Protein AF-A0A950T7S6-F1 (afdb_monomer_lite)

Radius of gyration: 39.94 Å; chains: 1; bounding box: 75×55×118 Å

Structure (mmCIF, N/CA/C/O backbone):
data_AF-A0A950T7S6-F1
#
_entry.id   AF-A0A950T7S6-F1
#
loop_
_atom_site.group_PDB
_atom_site.id
_atom_site.type_symbol
_atom_site.label_atom_id
_atom_site.label_alt_id
_atom_site.label_comp_id
_atom_site.label_asym_id
_atom_site.label_entity_id
_atom_site.label_seq_id
_atom_site.pdbx_PDB_ins_code
_atom_site.Cartn_x
_atom_site.Cartn_y
_atom_site.Cartn_z
_atom_site.occupancy
_atom_site.B_iso_or_equiv
_atom_site.auth_seq_id
_atom_site.auth_comp_id
_atom_site.auth_asym_id
_atom_site.auth_atom_id
_atom_site.pdbx_PDB_model_num
ATOM 1 N N . MET A 1 1 ? -50.157 -32.136 92.315 1.00 40.22 1 MET A N 1
ATOM 2 C CA . MET A 1 1 ? -50.634 -31.537 91.045 1.00 40.22 1 MET A CA 1
ATOM 3 C C . MET A 1 1 ? -49.449 -30.887 90.344 1.00 40.22 1 MET A C 1
ATOM 5 O O . MET A 1 1 ? -48.554 -30.402 91.020 1.00 40.22 1 MET A O 1
ATOM 9 N N . ILE A 1 2 ? -49.368 -31.040 89.024 1.00 41.19 2 ILE A N 1
ATOM 10 C CA . ILE A 1 2 ? -48.114 -31.087 88.258 1.00 41.19 2 ILE A CA 1
ATOM 11 C C . ILE A 1 2 ? -47.531 -29.689 88.011 1.00 41.19 2 ILE A C 1
ATOM 13 O O . ILE A 1 2 ? -48.227 -28.763 87.612 1.00 41.19 2 ILE A O 1
ATOM 17 N N . ASN A 1 3 ? -46.226 -29.597 88.262 1.00 43.28 3 ASN A N 1
ATOM 18 C CA . ASN A 1 3 ? -45.365 -28.423 88.216 1.00 43.28 3 ASN A CA 1
ATOM 19 C C . ASN A 1 3 ? -45.221 -27.889 86.776 1.00 43.28 3 ASN A C 1
ATOM 21 O O . ASN A 1 3 ? -44.835 -28.627 85.864 1.00 43.28 3 ASN A O 1
ATOM 25 N N . SER A 1 4 ? -45.520 -26.607 86.570 1.00 55.72 4 SER A N 1
ATOM 26 C CA . SER A 1 4 ? -45.432 -25.926 85.277 1.00 55.72 4 SER A CA 1
ATOM 27 C C . SER A 1 4 ? -43.985 -25.887 84.782 1.00 55.72 4 SER A C 1
ATOM 29 O O . SER A 1 4 ? -43.155 -25.123 85.275 1.00 55.72 4 SER A O 1
ATOM 31 N N . ARG A 1 5 ? -43.683 -26.726 83.785 1.00 52.03 5 ARG A N 1
ATOM 32 C CA . ARG A 1 5 ? -42.417 -26.757 83.041 1.00 52.03 5 ARG A CA 1
ATOM 33 C C . ARG A 1 5 ? -42.014 -25.344 82.599 1.00 52.03 5 ARG A C 1
ATOM 35 O O . ARG A 1 5 ? -42.589 -24.789 81.665 1.00 52.03 5 ARG A O 1
ATOM 42 N N . ARG A 1 6 ? -40.981 -24.788 83.242 1.00 55.25 6 ARG A N 1
ATOM 43 C CA . ARG A 1 6 ? -40.238 -23.609 82.775 1.00 55.25 6 ARG A CA 1
ATOM 44 C C . ARG A 1 6 ? -39.729 -23.884 81.355 1.00 55.25 6 ARG A C 1
ATOM 46 O O . ARG A 1 6 ? -38.790 -24.653 81.169 1.00 55.25 6 ARG A O 1
ATOM 53 N N . ARG A 1 7 ? -40.338 -23.250 80.349 1.00 57.38 7 ARG A N 1
ATOM 54 C CA . ARG A 1 7 ? -39.758 -23.106 79.005 1.00 57.38 7 ARG A CA 1
ATOM 55 C C . ARG A 1 7 ? -38.577 -22.142 79.112 1.00 57.38 7 ARG A C 1
ATOM 57 O O . ARG A 1 7 ? -38.747 -20.930 79.070 1.00 57.38 7 ARG A O 1
ATOM 64 N N . ILE A 1 8 ? -37.384 -22.696 79.314 1.00 60.12 8 ILE A N 1
ATOM 65 C CA . ILE A 1 8 ? -36.119 -21.943 79.394 1.00 60.12 8 ILE A CA 1
ATOM 66 C C . ILE A 1 8 ? -35.694 -21.439 78.000 1.00 60.12 8 ILE A C 1
ATOM 68 O O . ILE A 1 8 ? -34.942 -20.478 77.878 1.00 60.12 8 ILE A O 1
ATOM 72 N N . PHE A 1 9 ? -36.259 -22.008 76.933 1.00 58.31 9 PHE A N 1
ATOM 73 C CA . PHE A 1 9 ? -36.081 -21.522 75.570 1.00 58.31 9 PHE A CA 1
ATOM 74 C C . PHE A 1 9 ? -37.146 -20.478 75.230 1.00 58.31 9 PHE A C 1
ATOM 76 O O . PHE A 1 9 ? -38.249 -20.788 74.780 1.00 58.31 9 PHE A O 1
ATOM 83 N N . ARG A 1 10 ? -36.796 -19.216 75.495 1.00 63.41 10 ARG A N 1
ATOM 84 C CA . ARG A 1 10 ? -37.530 -18.026 75.054 1.00 63.41 10 ARG A CA 1
ATOM 85 C C . ARG A 1 10 ? -37.591 -17.999 73.525 1.00 63.41 10 ARG A C 1
ATOM 87 O O . ARG A 1 10 ? -36.568 -17.812 72.871 1.00 63.41 10 ARG A O 1
ATOM 94 N N . GLU A 1 11 ? -38.799 -18.055 72.973 1.00 61.53 11 GLU A N 1
ATOM 95 C CA . GLU A 1 11 ? -39.106 -17.809 71.550 1.00 61.53 11 GLU A CA 1
ATOM 96 C C . GLU A 1 11 ? -38.484 -16.500 71.022 1.00 61.53 11 GLU A C 1
ATOM 98 O O . GLU A 1 11 ? -38.152 -16.387 69.844 1.00 61.53 11 GLU A O 1
ATOM 103 N N . ASN A 1 12 ? -38.235 -15.532 71.907 1.00 58.94 12 ASN A N 1
ATOM 104 C CA . ASN A 1 12 ? -37.582 -14.269 71.567 1.00 58.94 12 ASN A CA 1
ATOM 105 C C . ASN A 1 12 ? -36.109 -14.433 71.151 1.00 58.94 12 ASN A C 1
ATOM 107 O O . ASN A 1 12 ? -35.658 -13.702 70.277 1.00 58.94 12 ASN A O 1
ATOM 111 N N . ALA A 1 13 ? -35.368 -15.402 71.702 1.00 63.19 13 ALA A N 1
ATOM 112 C CA . ALA A 1 13 ? -33.979 -15.647 71.295 1.00 63.19 13 ALA A CA 1
ATOM 113 C C . ALA A 1 13 ? -33.902 -16.283 69.896 1.00 63.19 13 ALA A C 1
ATOM 115 O O . ALA A 1 13 ? -33.031 -15.939 69.100 1.00 63.19 13 ALA A O 1
ATOM 116 N N . MET A 1 14 ? -34.874 -17.141 69.564 1.00 64.12 14 MET A N 1
ATOM 117 C CA . MET A 1 14 ? -34.981 -17.764 68.242 1.00 64.12 14 MET A CA 1
ATOM 118 C C . MET A 1 14 ? -35.262 -16.722 67.150 1.00 64.12 14 MET A C 1
ATOM 120 O O . MET A 1 14 ? -34.654 -16.761 66.084 1.00 64.12 14 MET A O 1
ATOM 124 N N . LYS A 1 15 ? -36.138 -15.746 67.431 1.00 62.78 15 LYS A N 1
ATOM 125 C CA . LYS A 1 15 ? -36.468 -14.662 66.488 1.00 62.78 15 LYS A CA 1
ATOM 126 C C . LYS A 1 15 ? -35.264 -13.777 66.158 1.00 62.78 15 LYS A C 1
ATOM 128 O O . LYS A 1 15 ? -35.113 -13.374 65.008 1.00 62.78 15 LYS A O 1
ATOM 133 N N . HIS A 1 16 ? -34.398 -13.506 67.134 1.00 62.06 16 HIS A N 1
ATOM 134 C CA . HIS A 1 16 ? -33.167 -12.751 66.886 1.00 62.06 16 HIS A CA 1
ATOM 135 C C . HIS A 1 16 ? -32.166 -13.542 66.037 1.00 62.06 16 HIS A C 1
ATOM 137 O O . HIS A 1 16 ? -31.578 -12.978 65.119 1.00 62.06 16 HIS A O 1
ATOM 143 N N . TYR A 1 17 ? -32.044 -14.851 66.273 1.00 65.25 17 TYR A N 1
ATOM 144 C CA . TYR A 1 17 ? -31.146 -15.71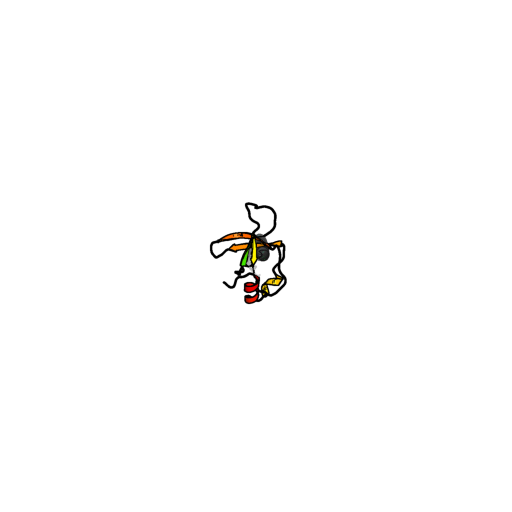4 65.502 1.00 65.25 17 TYR A CA 1
ATOM 145 C C . TYR A 1 17 ? -31.604 -15.904 64.043 1.00 65.25 17 TYR A C 1
ATOM 147 O O . TYR A 1 17 ? -30.782 -15.935 63.132 1.00 65.25 17 TYR A O 1
ATOM 155 N N . LEU A 1 18 ? -32.919 -15.969 63.803 1.00 65.19 18 LEU A N 1
ATOM 156 C CA . LEU A 1 18 ? -33.500 -16.037 62.454 1.00 65.19 18 LEU A CA 1
ATOM 157 C C . LEU A 1 18 ? -33.314 -14.729 61.671 1.00 65.19 18 LEU A C 1
ATOM 159 O O . LEU A 1 18 ? -32.879 -14.765 60.524 1.00 65.19 18 LEU A O 1
ATOM 163 N N . ARG A 1 19 ? -33.549 -13.572 62.305 1.00 60.59 19 ARG A N 1
ATOM 164 C CA . ARG A 1 19 ? -33.407 -12.256 61.656 1.00 60.59 19 ARG A CA 1
ATOM 165 C C . ARG A 1 19 ? -31.961 -11.935 61.257 1.00 60.59 19 ARG A C 1
ATOM 167 O O . ARG A 1 19 ? -31.745 -11.235 60.275 1.00 60.59 19 ARG A O 1
ATOM 174 N N . GLN A 1 20 ? -30.980 -12.447 61.998 1.00 59.38 20 GLN A N 1
ATOM 175 C CA . GLN A 1 20 ? -29.562 -12.236 61.699 1.00 59.38 20 GLN A CA 1
ATOM 176 C C . GLN A 1 20 ? -29.071 -13.119 60.539 1.00 59.38 20 GLN A C 1
ATOM 178 O O . GLN A 1 20 ? -28.163 -12.727 59.818 1.00 59.38 20 GLN A O 1
ATOM 183 N N . ARG A 1 21 ? -29.717 -14.271 60.302 1.00 59.41 21 ARG A N 1
ATOM 184 C CA . ARG A 1 21 ? -29.368 -15.203 59.218 1.00 59.41 21 ARG A CA 1
ATOM 185 C C . ARG A 1 21 ? -29.976 -14.829 57.861 1.00 59.41 21 ARG A C 1
ATOM 187 O O . ARG A 1 21 ? -29.441 -15.223 56.833 1.00 59.41 21 ARG A O 1
ATOM 194 N N . GLU A 1 22 ? -31.061 -14.055 57.849 1.00 56.66 22 GLU A N 1
ATOM 195 C CA . GLU A 1 22 ? -31.665 -13.516 56.617 1.00 56.66 22 GLU A CA 1
ATOM 196 C C . GLU A 1 22 ? -30.845 -12.374 55.996 1.00 56.66 22 GLU A C 1
ATOM 198 O O . GLU A 1 22 ? -30.962 -12.118 54.802 1.00 56.66 22 GLU A O 1
ATOM 203 N N . GLN A 1 23 ? -29.990 -11.705 56.776 1.00 55.38 23 GLN A N 1
ATOM 204 C CA . GLN A 1 23 ? -29.141 -10.615 56.276 1.00 55.38 23 GLN A CA 1
ATOM 205 C C . GLN A 1 23 ? -27.817 -11.098 55.665 1.00 55.38 23 GLN A C 1
ATOM 207 O O . GLN A 1 23 ? -27.154 -10.323 54.984 1.00 55.38 23 GLN A O 1
ATOM 212 N N . ASP A 1 24 ? -27.455 -12.368 55.866 1.00 53.19 24 ASP A N 1
ATOM 213 C CA . ASP A 1 24 ? -26.130 -12.909 55.521 1.00 53.19 24 ASP A CA 1
ATOM 214 C C . ASP A 1 24 ? -26.077 -13.614 54.153 1.00 53.19 24 ASP A C 1
ATOM 216 O O . ASP A 1 24 ? -25.055 -14.163 53.752 1.00 53.19 24 ASP A O 1
ATOM 220 N N . LEU A 1 25 ? -27.189 -13.607 53.416 1.00 55.22 25 LEU A N 1
ATOM 221 C CA . LEU A 1 25 ? -27.301 -14.193 52.081 1.00 55.22 25 LEU A CA 1
ATOM 222 C C . LEU A 1 25 ? -28.056 -13.244 51.151 1.00 55.22 25 LEU A C 1
ATOM 224 O O . LEU A 1 25 ? -28.981 -13.651 50.453 1.00 55.22 25 LEU A O 1
ATOM 228 N N . LEU A 1 26 ? -27.669 -11.968 51.115 1.00 57.00 26 LEU A N 1
ATOM 229 C CA . LEU A 1 26 ? -27.856 -11.239 49.867 1.00 57.00 26 LEU A CA 1
ATOM 230 C C . LEU A 1 26 ? -26.935 -11.948 48.865 1.00 57.00 26 LEU A C 1
ATOM 232 O O . LEU A 1 26 ? -25.716 -11.874 49.049 1.00 57.00 26 LEU A O 1
ATOM 236 N N . PRO A 1 27 ? -27.458 -12.691 47.860 1.00 58.16 27 PRO A N 1
ATOM 237 C CA . PRO A 1 27 ? -26.608 -13.134 46.766 1.00 58.16 27 PRO A CA 1
ATOM 238 C C . PRO A 1 27 ? -25.923 -11.866 46.294 1.00 58.16 27 PRO A C 1
ATOM 240 O O . PRO A 1 27 ? -26.613 -10.866 46.085 1.00 58.16 27 PRO A O 1
ATOM 243 N N . SER A 1 28 ? -24.591 -11.855 46.260 1.00 60.03 28 SER A N 1
ATOM 244 C CA . SER A 1 28 ? -23.850 -10.698 45.790 1.00 60.03 28 SER A CA 1
ATOM 245 C C . SER A 1 28 ? -24.298 -10.465 44.354 1.00 60.03 28 SER A C 1
ATOM 247 O O . SER A 1 28 ? -23.831 -11.089 43.404 1.00 60.03 28 SER A O 1
ATOM 249 N N . THR A 1 29 ? -25.318 -9.623 44.205 1.00 58.78 29 THR A N 1
ATOM 250 C CA . THR A 1 29 ? -25.799 -9.114 42.941 1.00 58.78 29 THR A CA 1
ATOM 251 C C . THR A 1 29 ? -24.612 -8.349 42.441 1.00 58.78 29 THR A C 1
ATOM 253 O O . THR A 1 29 ? -24.334 -7.261 42.944 1.00 58.78 29 THR A O 1
ATOM 256 N N . VAL A 1 30 ? -23.847 -9.030 41.589 1.00 61.44 30 VAL A N 1
ATOM 257 C CA . VAL A 1 30 ? -22.628 -8.580 40.939 1.00 61.44 30 VAL A CA 1
ATOM 258 C C . VAL A 1 30 ? -22.781 -7.087 40.738 1.00 61.44 30 VAL A C 1
ATOM 260 O O . VAL A 1 30 ? -23.679 -6.666 40.009 1.00 61.44 30 VAL A O 1
ATOM 263 N N . SER A 1 31 ? -22.046 -6.309 41.537 1.00 64.19 31 SER A N 1
ATOM 264 C CA . SER A 1 31 ? -22.334 -4.896 41.752 1.00 64.19 31 SER A CA 1
ATOM 265 C C . SER A 1 31 ? -22.545 -4.244 40.391 1.00 64.19 31 SER A C 1
ATOM 267 O O . SER A 1 31 ? -21.639 -4.299 39.568 1.00 64.19 31 SER A O 1
ATOM 269 N N . VAL A 1 32 ? -23.725 -3.665 40.135 1.00 66.50 32 VAL A N 1
ATOM 270 C CA . VAL A 1 32 ? -24.091 -2.965 38.883 1.00 66.50 32 VAL A CA 1
ATOM 271 C C . VAL A 1 32 ? -22.922 -2.197 38.226 1.00 66.50 32 VAL A C 1
ATOM 273 O O . VAL A 1 32 ? -22.765 -2.317 37.008 1.00 66.50 32 VAL A O 1
ATOM 276 N N . PRO A 1 33 ? -22.041 -1.480 38.964 1.00 73.50 33 PRO A N 1
ATOM 277 C CA . PRO A 1 33 ? -20.855 -0.859 38.365 1.00 73.50 33 PRO A CA 1
ATOM 278 C C . PRO A 1 33 ? -19.883 -1.832 37.680 1.00 73.50 33 PRO A C 1
ATOM 280 O O . PRO A 1 33 ? -19.331 -1.486 36.645 1.00 73.50 33 PRO A O 1
ATOM 283 N N . PHE A 1 34 ? -19.671 -3.042 38.201 1.00 77.31 34 PHE A N 1
ATOM 284 C CA . PHE A 1 34 ? -18.771 -4.036 37.605 1.00 77.31 34 PHE A CA 1
ATOM 285 C C . PHE A 1 34 ? -19.276 -4.504 36.238 1.00 77.31 34 PHE A C 1
ATOM 287 O O . PHE A 1 34 ? -18.498 -4.624 35.294 1.00 77.31 34 PHE A O 1
ATOM 294 N N . PHE A 1 35 ? -20.591 -4.694 36.106 1.00 82.62 35 PHE A N 1
ATOM 295 C CA . PHE A 1 35 ? -21.213 -5.027 34.826 1.00 82.62 35 PHE A CA 1
ATOM 296 C C . PHE A 1 35 ? -21.096 -3.865 33.830 1.00 82.62 35 PHE A C 1
ATOM 298 O O . PHE A 1 35 ? -20.753 -4.082 32.671 1.00 82.62 35 PHE A O 1
ATOM 305 N N . ALA A 1 36 ? -21.295 -2.623 34.288 1.00 85.81 36 ALA A N 1
ATOM 306 C CA . ALA A 1 36 ? -21.106 -1.434 33.456 1.00 85.81 36 ALA A CA 1
ATOM 307 C C . ALA A 1 36 ? -19.648 -1.271 32.988 1.00 85.81 36 ALA A C 1
ATOM 309 O O . ALA A 1 36 ? -19.405 -1.020 31.810 1.00 85.81 36 ALA A O 1
ATOM 310 N N . ILE A 1 37 ? -18.672 -1.473 33.879 1.00 89.44 37 ILE A N 1
ATOM 311 C CA . ILE A 1 37 ? -17.239 -1.416 33.550 1.00 89.44 37 ILE A CA 1
ATOM 312 C C . ILE A 1 37 ? -16.872 -2.506 32.540 1.00 89.44 37 ILE A C 1
ATOM 314 O O . ILE A 1 37 ? -16.161 -2.224 31.577 1.00 89.44 37 ILE A O 1
ATOM 318 N N . ALA A 1 38 ? -17.379 -3.728 32.720 1.00 89.88 38 ALA A N 1
ATOM 319 C CA . ALA A 1 38 ? -17.148 -4.821 31.781 1.00 89.88 38 ALA A CA 1
ATOM 320 C C . ALA A 1 38 ? -17.691 -4.495 30.380 1.00 89.88 38 ALA A C 1
ATOM 322 O O . ALA A 1 38 ? -17.003 -4.731 29.389 1.00 89.88 38 ALA A O 1
ATOM 323 N N . TRP A 1 39 ? -18.878 -3.887 30.289 1.00 94.38 39 TRP A N 1
ATOM 324 C CA . TRP A 1 39 ? -19.436 -3.417 29.017 1.00 94.38 39 TRP A CA 1
ATOM 325 C C . TRP A 1 39 ? -18.609 -2.305 28.376 1.00 94.38 39 TRP A C 1
ATOM 327 O O . TRP A 1 39 ? -18.365 -2.353 27.174 1.00 94.38 39 TRP A O 1
ATOM 337 N N . ILE A 1 40 ? -18.144 -1.330 29.161 1.00 94.62 40 ILE A N 1
ATOM 338 C CA . ILE A 1 40 ? -17.271 -0.259 28.661 1.00 94.62 40 ILE A CA 1
ATOM 339 C C . ILE A 1 40 ? -15.970 -0.849 28.107 1.00 94.62 40 ILE A C 1
ATOM 341 O O . ILE A 1 40 ? -15.562 -0.495 27.003 1.00 94.62 40 ILE A O 1
ATOM 345 N N . LEU A 1 41 ? -15.347 -1.779 28.837 1.00 95.25 41 LEU A N 1
ATOM 346 C CA . LEU A 1 41 ? -14.150 -2.489 28.381 1.00 95.25 41 LEU A CA 1
ATOM 347 C C . LEU A 1 41 ? -14.409 -3.284 27.100 1.00 95.25 41 LEU A C 1
ATOM 349 O O . LEU A 1 41 ? -13.582 -3.257 26.193 1.00 95.25 41 LEU A O 1
ATOM 353 N N . LEU A 1 42 ? -15.555 -3.957 27.005 1.00 95.69 42 LEU A N 1
ATOM 354 C CA . LEU A 1 42 ? -15.932 -4.729 25.824 1.00 95.69 42 LEU A CA 1
ATOM 355 C C . LEU A 1 42 ? -16.135 -3.828 24.601 1.00 95.69 42 LEU A C 1
ATOM 357 O O . LEU A 1 42 ? -15.626 -4.138 23.525 1.00 95.69 42 LEU A O 1
ATOM 361 N N . VAL A 1 43 ? -16.823 -2.693 24.764 1.00 96.38 43 VAL A N 1
ATOM 362 C CA . VAL A 1 43 ? -16.994 -1.697 23.696 1.00 96.38 43 VAL A CA 1
ATOM 363 C C . VAL A 1 43 ? -15.645 -1.129 23.277 1.00 96.38 43 VAL A C 1
ATOM 365 O O . VAL A 1 43 ? -15.374 -1.058 22.083 1.00 96.38 43 VAL A O 1
ATOM 368 N N . LEU A 1 44 ? -14.780 -0.777 24.232 1.00 96.12 44 LEU A N 1
ATOM 369 C CA . LEU A 1 44 ? -13.435 -0.279 23.949 1.00 96.12 44 LEU A CA 1
ATOM 370 C C . LEU A 1 44 ? -12.614 -1.305 23.159 1.00 96.12 44 LEU A C 1
ATOM 372 O O . LEU A 1 44 ? -11.981 -0.951 22.167 1.00 96.12 44 LEU A O 1
ATOM 376 N N . PHE A 1 45 ? -12.656 -2.574 23.568 1.00 95.94 45 PHE A N 1
ATOM 377 C CA . PHE A 1 45 ? -11.952 -3.658 22.890 1.00 95.94 45 PHE A CA 1
ATOM 378 C C . PHE A 1 45 ? -12.457 -3.855 21.458 1.00 95.94 45 PHE A C 1
ATOM 380 O O . PHE A 1 45 ? -11.654 -3.958 20.532 1.00 95.94 45 PHE A O 1
ATOM 387 N N . LEU A 1 46 ? -13.779 -3.831 21.256 1.00 95.62 46 LEU A N 1
ATOM 388 C CA . LEU A 1 46 ? -14.380 -3.858 19.921 1.00 95.62 46 LEU A CA 1
ATOM 389 C C . LEU A 1 46 ? -13.934 -2.666 19.073 1.00 95.62 46 LEU A C 1
ATOM 391 O O . LEU A 1 46 ? -13.597 -2.852 17.909 1.00 95.62 46 LEU A O 1
ATOM 395 N N . LEU A 1 47 ? -13.894 -1.463 19.648 1.00 94.56 47 LEU A N 1
ATOM 396 C CA . LEU A 1 47 ? -13.484 -0.241 18.955 1.00 94.56 47 LEU A CA 1
ATOM 397 C C . LEU A 1 47 ? -12.029 -0.324 18.484 1.00 94.56 47 LEU A C 1
ATOM 399 O O . LEU A 1 47 ? -11.738 -0.017 17.332 1.00 94.56 47 LEU A O 1
ATOM 403 N N . VAL A 1 48 ? -11.129 -0.797 19.350 1.00 93.12 48 VAL A N 1
ATOM 404 C CA . VAL A 1 48 ? -9.719 -1.022 19.002 1.00 93.12 48 VAL A CA 1
ATOM 405 C C . VAL A 1 48 ? -9.587 -2.114 17.942 1.00 93.12 48 VAL A C 1
ATOM 407 O O . VAL A 1 48 ? -8.832 -1.936 16.991 1.00 93.12 48 VAL A O 1
ATOM 410 N N . GLY A 1 49 ? -10.339 -3.211 18.057 1.00 91.50 49 GLY A N 1
ATOM 411 C CA . GLY A 1 49 ? -10.355 -4.274 17.050 1.00 91.50 49 GLY A CA 1
ATOM 412 C C . GLY A 1 49 ? -10.848 -3.792 15.683 1.00 91.50 49 GLY A C 1
ATOM 413 O O . GLY A 1 49 ? -10.236 -4.104 14.667 1.00 91.50 49 GLY A O 1
ATOM 414 N N . LEU A 1 50 ? -11.906 -2.978 15.656 1.00 89.44 50 LEU A N 1
ATOM 415 C CA . LEU A 1 50 ? -12.432 -2.337 14.446 1.00 89.44 50 LEU A CA 1
ATOM 416 C C . LEU A 1 50 ? -11.417 -1.374 13.825 1.00 89.44 50 LEU A C 1
ATOM 418 O O . LEU A 1 50 ? -11.194 -1.418 12.618 1.00 89.44 50 LEU A O 1
ATOM 422 N N . LEU A 1 51 ? -10.771 -0.540 14.642 1.00 86.75 51 LEU A N 1
ATOM 423 C CA . LEU A 1 51 ? -9.721 0.373 14.188 1.00 86.75 51 LEU A CA 1
ATOM 424 C C . LEU A 1 51 ? -8.526 -0.394 13.613 1.00 86.75 51 LEU A C 1
ATOM 426 O O . LEU A 1 51 ? -8.045 -0.057 12.533 1.00 86.75 51 LEU A O 1
ATOM 430 N N . ALA A 1 52 ? -8.092 -1.457 14.292 1.00 85.00 52 ALA A N 1
ATOM 431 C CA . ALA A 1 52 ? -7.024 -2.330 13.822 1.00 85.00 52 ALA A CA 1
ATOM 432 C C . ALA A 1 52 ? -7.400 -3.057 12.522 1.00 85.00 52 ALA A C 1
ATOM 434 O O . ALA A 1 52 ? -6.545 -3.230 11.661 1.00 85.00 52 ALA A O 1
ATOM 435 N N . TRP A 1 53 ? -8.671 -3.436 12.348 1.00 83.81 53 TRP A N 1
ATOM 436 C CA . TRP A 1 53 ? -9.166 -4.015 11.096 1.00 83.81 53 TRP A CA 1
ATOM 437 C C . TRP A 1 53 ? -9.202 -2.985 9.959 1.00 83.81 53 TRP A C 1
ATOM 439 O O . TRP A 1 53 ? -8.935 -3.319 8.810 1.00 83.81 53 TRP A O 1
ATOM 449 N N . SER A 1 54 ? -9.526 -1.726 10.265 1.00 76.25 54 SER A N 1
ATOM 450 C CA . SER A 1 54 ? -9.581 -0.644 9.272 1.00 76.25 54 SER A CA 1
ATOM 451 C C . SER A 1 54 ? -8.210 -0.117 8.844 1.00 76.25 54 SER A C 1
ATOM 453 O O . SER A 1 54 ? -8.120 0.645 7.884 1.00 76.25 54 SER A O 1
ATOM 455 N N . ALA A 1 55 ? -7.145 -0.496 9.552 1.00 70.25 55 ALA A N 1
ATOM 456 C CA . ALA A 1 55 ? -5.792 -0.144 9.169 1.00 70.25 55 ALA A CA 1
ATOM 457 C C . ALA A 1 55 ? -5.384 -0.985 7.952 1.00 70.25 55 ALA A C 1
ATOM 459 O O . ALA A 1 55 ? -4.929 -2.121 8.081 1.00 70.25 55 ALA A O 1
ATOM 460 N N . GLU A 1 56 ? -5.559 -0.421 6.758 1.00 62.47 56 GLU A N 1
ATOM 461 C CA . GLU A 1 56 ? -4.988 -0.968 5.531 1.00 62.47 56 GLU A CA 1
ATOM 462 C C . GLU A 1 56 ? -3.465 -1.054 5.702 1.00 62.47 56 GLU A C 1
ATOM 464 O O . GLU A 1 56 ? -2.773 -0.040 5.818 1.00 62.47 56 GLU A O 1
ATOM 469 N N . LEU A 1 57 ? -2.937 -2.277 5.782 1.00 60.66 57 LEU A N 1
ATOM 470 C CA . LEU A 1 57 ? -1.499 -2.500 5.854 1.00 60.66 57 LEU A CA 1
ATOM 471 C C . LEU A 1 57 ? -0.887 -2.105 4.504 1.00 60.66 57 LEU A C 1
ATOM 473 O O . LEU A 1 57 ? -1.241 -2.711 3.489 1.00 60.66 57 LEU A O 1
ATOM 477 N N . PRO A 1 58 ? 0.034 -1.124 4.457 1.00 64.75 58 PRO A N 1
ATOM 478 C CA . PRO A 1 58 ? 0.703 -0.782 3.215 1.00 64.75 58 PRO A CA 1
ATOM 479 C C . PRO A 1 58 ? 1.541 -1.980 2.763 1.00 64.75 58 PRO A C 1
ATOM 481 O O . PRO A 1 58 ? 2.470 -2.412 3.448 1.00 64.75 58 PRO A O 1
ATOM 484 N N . THR A 1 59 ? 1.206 -2.538 1.603 1.00 69.25 59 THR A N 1
ATOM 485 C CA . THR A 1 59 ? 1.966 -3.626 0.988 1.00 69.25 59 THR A CA 1
ATOM 486 C C . THR A 1 59 ? 3.272 -3.070 0.432 1.00 69.25 59 THR A C 1
ATOM 488 O O . THR A 1 59 ? 3.282 -2.376 -0.585 1.00 69.25 59 THR A O 1
ATOM 491 N N . VAL A 1 60 ? 4.384 -3.358 1.110 1.00 72.19 60 VAL A N 1
ATOM 492 C CA . VAL A 1 60 ? 5.722 -2.981 0.644 1.00 72.19 60 VAL A CA 1
ATOM 493 C C . VAL A 1 60 ? 6.238 -4.069 -0.286 1.00 72.19 60 VAL A C 1
ATOM 495 O O . VAL A 1 60 ? 6.480 -5.196 0.142 1.00 72.19 60 VAL A O 1
ATOM 498 N N . VAL A 1 61 ? 6.428 -3.722 -1.556 1.00 74.31 61 VAL A N 1
ATOM 499 C CA . VAL A 1 61 ? 6.986 -4.626 -2.565 1.00 74.31 61 VAL A CA 1
ATOM 500 C C . VAL A 1 61 ? 8.284 -4.026 -3.088 1.00 74.31 61 VAL A C 1
ATOM 502 O O . VAL A 1 61 ? 8.300 -2.918 -3.622 1.00 74.31 61 VAL A O 1
ATOM 505 N N . THR A 1 62 ? 9.390 -4.752 -2.929 1.00 77.44 62 THR A N 1
ATOM 506 C CA . THR A 1 62 ? 10.656 -4.393 -3.572 1.00 77.44 62 THR A CA 1
ATOM 507 C C . THR A 1 62 ? 10.629 -4.888 -5.003 1.00 77.44 62 THR A C 1
ATOM 509 O O . THR A 1 62 ? 10.501 -6.085 -5.248 1.00 77.44 62 THR A O 1
ATOM 512 N N . THR A 1 63 ? 10.777 -3.973 -5.951 1.00 75.00 63 THR A N 1
ATOM 513 C CA . THR A 1 63 ? 10.786 -4.338 -7.360 1.00 75.00 63 THR A CA 1
ATOM 514 C C . THR A 1 63 ? 11.739 -3.474 -8.177 1.00 75.00 63 THR A C 1
ATOM 516 O O . THR A 1 63 ? 12.175 -2.407 -7.740 1.00 75.00 63 THR A O 1
ATOM 519 N N . ALA A 1 64 ? 12.094 -3.967 -9.361 1.00 78.38 64 ALA A N 1
ATOM 520 C CA . ALA A 1 64 ? 12.912 -3.247 -10.317 1.00 78.38 64 ALA A CA 1
ATOM 521 C C . ALA A 1 64 ? 12.077 -2.176 -11.031 1.00 78.38 64 ALA A C 1
ATOM 523 O O . ALA A 1 64 ? 10.938 -2.411 -11.441 1.00 78.38 64 ALA A O 1
ATOM 524 N N . GLY A 1 65 ? 12.673 -1.006 -11.223 1.00 76.69 65 GLY A N 1
ATOM 525 C CA . GLY A 1 65 ? 12.074 0.084 -11.975 1.00 76.69 65 GLY A CA 1
ATOM 526 C C . GLY A 1 65 ? 13.135 0.983 -12.589 1.00 76.69 65 GLY A C 1
ATOM 527 O O . GLY A 1 65 ? 14.292 0.978 -12.165 1.00 76.69 65 GLY A O 1
ATOM 528 N N . ILE A 1 66 ? 12.735 1.739 -13.603 1.00 76.94 66 ILE A N 1
ATOM 529 C CA . ILE A 1 66 ? 13.582 2.684 -14.327 1.00 76.94 66 ILE A CA 1
ATOM 530 C C . ILE A 1 66 ? 12.899 4.046 -14.377 1.00 76.94 66 ILE A C 1
ATOM 532 O O . ILE A 1 66 ? 11.676 4.139 -14.460 1.00 76.94 66 ILE A O 1
ATOM 536 N N . VAL A 1 67 ? 13.685 5.116 -14.329 1.00 76.75 67 VAL A N 1
ATOM 537 C CA . VAL A 1 67 ? 13.170 6.482 -14.456 1.00 76.75 67 VAL A CA 1
ATOM 538 C C . VAL A 1 67 ? 13.372 6.935 -15.896 1.00 76.75 67 VAL A C 1
ATOM 540 O O . VAL A 1 67 ? 14.502 6.998 -16.376 1.00 76.75 67 VAL A O 1
ATOM 543 N N . ILE A 1 68 ? 12.275 7.236 -16.585 1.00 74.12 68 ILE A N 1
ATOM 544 C CA . ILE A 1 68 ? 12.256 7.670 -17.979 1.00 74.12 68 ILE A CA 1
ATOM 545 C C . ILE A 1 68 ? 11.980 9.185 -18.014 1.00 74.12 68 ILE A C 1
ATOM 547 O O . ILE A 1 68 ? 10.996 9.649 -17.424 1.00 74.12 68 ILE A O 1
ATOM 551 N N . PRO A 1 69 ? 12.819 9.988 -18.694 1.00 64.62 69 PRO A N 1
ATOM 552 C CA . PRO A 1 69 ? 12.539 11.403 -18.911 1.00 64.62 69 PRO A CA 1
ATOM 553 C C . PRO A 1 69 ? 11.387 11.564 -19.915 1.00 64.62 69 PRO A C 1
ATOM 555 O O . PRO A 1 69 ? 11.434 11.028 -21.025 1.00 64.62 69 PRO A O 1
ATOM 558 N N . THR A 1 70 ? 10.340 12.311 -19.551 1.00 58.88 70 THR A N 1
ATOM 559 C CA . THR A 1 70 ? 9.205 12.544 -20.458 1.00 58.88 70 THR A CA 1
ATOM 560 C C . THR A 1 70 ? 9.655 13.446 -21.609 1.00 58.88 70 THR A C 1
ATOM 562 O O . THR A 1 70 ? 9.875 14.639 -21.419 1.00 58.88 70 THR A O 1
ATOM 565 N N . THR A 1 71 ? 9.806 12.891 -22.814 1.00 48.78 71 THR A N 1
ATOM 566 C CA . THR A 1 71 ? 10.190 13.663 -24.008 1.00 48.78 71 THR A CA 1
ATOM 567 C C . THR A 1 71 ? 8.930 14.204 -24.682 1.00 48.78 71 THR A C 1
ATOM 569 O O . THR A 1 71 ? 8.417 13.624 -25.634 1.00 48.78 71 THR A O 1
ATOM 572 N N . GLY A 1 72 ? 8.385 15.293 -24.140 1.00 47.69 72 GLY A N 1
ATOM 573 C CA . GLY A 1 72 ? 7.355 16.105 -24.790 1.00 47.69 72 GLY A CA 1
ATOM 574 C C . GLY A 1 72 ? 7.932 17.470 -25.176 1.00 47.69 72 GLY A C 1
ATOM 575 O O . GLY A 1 72 ? 8.746 18.008 -24.421 1.00 47.69 72 GLY A O 1
ATOM 576 N N . PRO A 1 73 ? 7.547 18.067 -26.320 1.00 49.56 73 PRO A N 1
ATOM 577 C CA . PRO A 1 73 ? 7.831 19.471 -26.542 1.00 49.56 73 PRO A CA 1
ATOM 578 C C . PRO A 1 73 ? 6.926 20.235 -25.578 1.00 49.56 73 PRO A C 1
ATOM 580 O O . PRO A 1 73 ? 5.712 20.090 -25.671 1.00 49.56 73 PRO A O 1
ATOM 583 N N . GLN A 1 74 ? 7.524 21.006 -24.669 1.00 41.53 74 GLN A N 1
ATOM 584 C CA . GLN A 1 74 ? 6.963 22.107 -23.866 1.00 41.53 74 GLN A CA 1
ATOM 585 C C . GLN A 1 74 ? 7.360 21.969 -22.388 1.00 41.53 74 GLN A C 1
ATOM 587 O O . GLN A 1 74 ? 6.861 21.135 -21.638 1.00 41.53 74 GLN A O 1
ATOM 592 N N . THR A 1 75 ? 8.226 22.908 -22.009 1.00 37.50 75 THR A N 1
ATOM 593 C CA . THR A 1 75 ? 8.441 23.418 -20.654 1.00 37.50 75 THR A CA 1
ATOM 594 C C . THR A 1 75 ? 9.301 22.549 -19.741 1.00 37.50 75 THR A C 1
ATOM 596 O O . THR A 1 75 ? 8.840 21.647 -19.050 1.00 37.50 75 THR A O 1
ATOM 599 N N . TYR A 1 76 ? 10.574 22.941 -19.667 1.00 43.03 76 TYR A N 1
ATOM 600 C CA . TYR A 1 76 ? 11.443 22.732 -18.515 1.00 43.03 76 TYR A CA 1
ATOM 601 C C . TYR A 1 76 ? 10.783 23.338 -17.264 1.00 43.03 76 TYR A C 1
ATOM 603 O O . TYR A 1 76 ? 11.047 24.480 -16.890 1.00 43.03 76 TYR A O 1
ATOM 611 N N . SER A 1 77 ? 9.894 22.588 -16.617 1.00 40.47 77 SER A N 1
ATOM 612 C CA . SER A 1 77 ? 9.554 22.824 -15.222 1.00 40.47 77 SER A CA 1
ATOM 613 C C . SER A 1 77 ? 10.729 22.337 -14.380 1.00 40.47 77 SER A C 1
ATOM 615 O O . SER A 1 77 ? 11.178 21.201 -14.498 1.00 40.47 77 SER A O 1
ATOM 617 N N . ILE A 1 78 ? 11.228 23.205 -13.505 1.00 46.62 78 ILE A N 1
ATOM 618 C CA . ILE A 1 78 ? 12.349 22.952 -12.582 1.00 46.62 78 ILE A CA 1
ATOM 619 C C . ILE A 1 78 ? 11.988 21.852 -11.540 1.00 46.62 78 ILE A C 1
ATOM 621 O O . ILE A 1 78 ? 12.824 21.410 -10.762 1.00 46.62 78 ILE A O 1
ATOM 625 N N . LEU A 1 79 ? 10.751 21.335 -11.591 1.00 47.59 79 LEU A N 1
ATOM 626 C CA . LEU A 1 79 ? 10.296 20.061 -11.030 1.00 47.59 79 LEU A CA 1
ATOM 627 C C . LEU A 1 79 ? 9.958 19.109 -12.191 1.00 47.59 79 LEU A C 1
ATOM 629 O O . LEU A 1 79 ? 8.811 19.034 -12.631 1.00 47.59 79 LEU A O 1
ATOM 633 N N . GLY A 1 80 ? 10.985 18.485 -12.769 1.00 47.91 80 GLY A N 1
ATOM 634 C CA . GLY A 1 80 ? 10.892 17.761 -14.036 1.00 47.91 80 GLY A CA 1
ATOM 635 C C . GLY A 1 80 ? 9.914 16.587 -13.996 1.00 47.91 80 GLY A C 1
ATOM 636 O O . GLY A 1 80 ? 9.976 15.748 -13.099 1.00 47.91 80 GLY A O 1
ATOM 637 N N . ASN A 1 81 ? 9.039 16.517 -15.002 1.00 58.00 81 ASN A N 1
ATOM 638 C CA . ASN A 1 81 ? 8.132 15.401 -15.271 1.00 58.00 81 ASN A CA 1
ATOM 639 C C . ASN A 1 81 ? 8.938 14.129 -15.598 1.00 58.00 81 ASN A C 1
ATOM 641 O O . ASN A 1 81 ? 9.126 13.768 -16.761 1.00 58.00 81 ASN A O 1
ATOM 64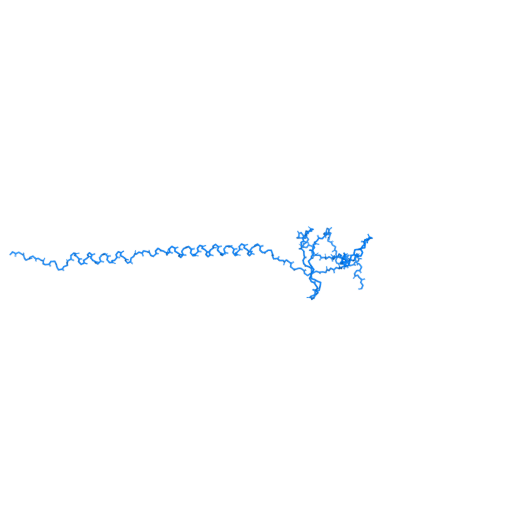5 N N . ALA A 1 82 ? 9.467 13.469 -14.574 1.00 63.88 82 ALA A N 1
ATOM 646 C CA . ALA A 1 82 ? 10.106 12.168 -14.668 1.00 63.88 82 ALA A CA 1
ATOM 647 C C . ALA A 1 82 ? 9.048 11.089 -14.418 1.00 63.88 82 ALA A C 1
ATOM 649 O O . ALA A 1 82 ? 8.351 11.123 -13.403 1.00 63.88 82 ALA A O 1
ATOM 650 N N . GLN A 1 83 ? 8.908 10.144 -15.344 1.00 71.88 83 GLN A N 1
ATOM 651 C CA . GLN A 1 83 ? 8.015 9.003 -15.166 1.00 71.88 83 GLN A CA 1
ATOM 652 C C . GLN A 1 83 ? 8.835 7.818 -14.671 1.00 71.88 83 GLN A C 1
ATOM 654 O O . GLN A 1 83 ? 9.821 7.436 -15.294 1.00 71.88 83 GLN A O 1
ATOM 659 N N . ALA A 1 84 ? 8.444 7.240 -13.540 1.00 76.62 84 ALA A N 1
ATOM 660 C CA . ALA A 1 84 ? 9.026 5.994 -13.066 1.00 76.62 84 ALA A CA 1
ATOM 661 C C . ALA A 1 84 ? 8.228 4.825 -13.648 1.00 76.62 84 ALA A C 1
ATOM 663 O O . ALA A 1 84 ? 7.033 4.695 -13.384 1.00 76.62 84 ALA A O 1
ATOM 664 N N . LEU A 1 85 ? 8.891 3.982 -14.431 1.00 81.25 85 LEU A N 1
ATOM 665 C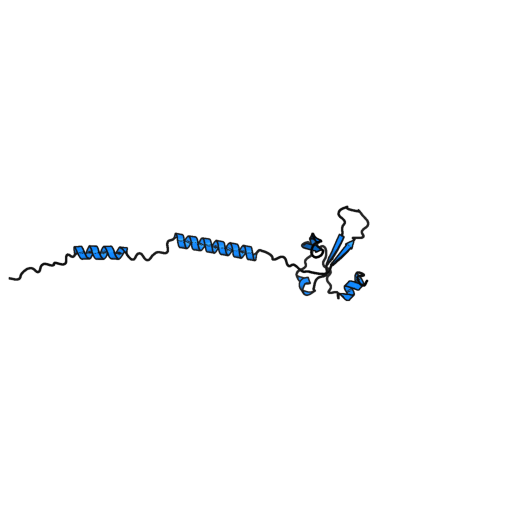 CA . LEU A 1 85 ? 8.357 2.700 -14.856 1.00 81.25 85 LEU A CA 1
ATOM 666 C C . LEU A 1 8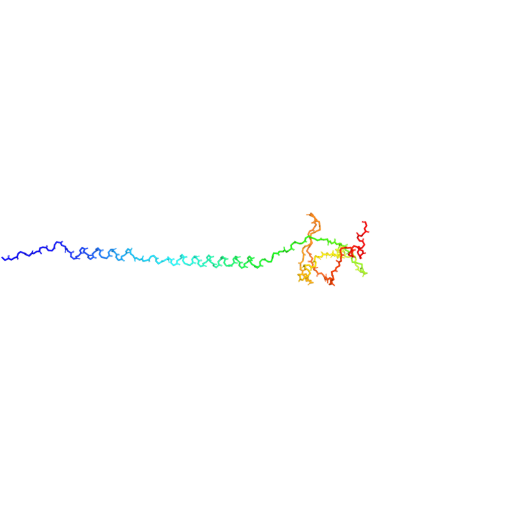5 ? 8.760 1.653 -13.824 1.00 81.25 85 LEU A C 1
ATOM 668 O O . LEU A 1 85 ? 9.946 1.453 -13.570 1.00 81.25 85 LEU A O 1
ATOM 672 N N . VAL A 1 86 ? 7.777 0.991 -13.231 1.00 83.00 86 VAL A N 1
ATOM 673 C CA . VAL A 1 86 ? 7.982 0.009 -12.169 1.00 83.00 86 VAL A CA 1
ATOM 674 C C . VAL A 1 86 ? 7.381 -1.311 -12.632 1.00 83.00 86 VAL A C 1
ATOM 676 O O . VAL A 1 86 ? 6.219 -1.354 -13.032 1.00 83.00 86 VAL A O 1
ATOM 679 N N . PHE A 1 87 ? 8.176 -2.379 -12.618 1.00 83.25 87 PHE A N 1
ATOM 680 C CA . PHE A 1 87 ? 7.703 -3.710 -12.991 1.00 83.25 87 PHE A CA 1
ATOM 681 C C . PHE A 1 87 ? 7.097 -4.385 -11.767 1.00 83.25 87 PHE A C 1
ATOM 683 O O . PHE A 1 87 ? 7.607 -4.213 -10.670 1.00 83.25 87 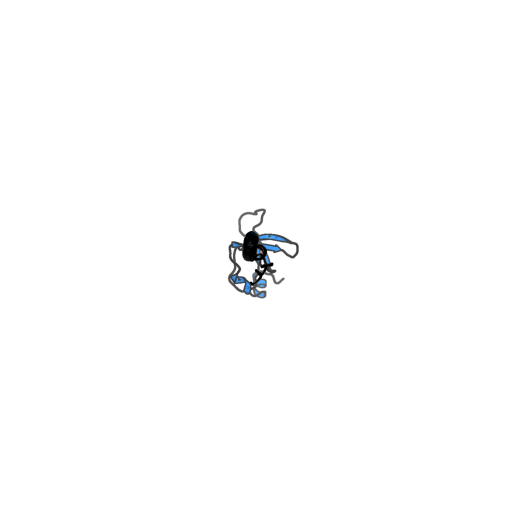PHE A O 1
ATOM 690 N N . PHE A 1 88 ? 6.034 -5.166 -11.920 1.00 81.75 88 PHE A N 1
ATOM 691 C CA . PHE A 1 88 ? 5.447 -5.922 -10.812 1.00 81.75 88 PHE A CA 1
ATOM 692 C C . PHE A 1 88 ? 5.283 -7.391 -11.201 1.00 81.75 88 PHE A C 1
ATOM 694 O O . PHE A 1 88 ? 5.099 -7.690 -12.387 1.00 81.75 88 PHE A O 1
ATOM 701 N N . PRO A 1 89 ? 5.352 -8.321 -10.234 1.00 80.81 89 PRO A N 1
ATOM 702 C CA . PRO A 1 89 ? 4.982 -9.708 -10.469 1.00 80.81 89 PRO A CA 1
ATOM 703 C C . PRO A 1 89 ? 3.544 -9.808 -10.989 1.00 80.81 89 PRO A C 1
ATOM 705 O O . PRO A 1 89 ? 2.656 -9.080 -10.550 1.00 80.81 89 PRO A O 1
ATOM 708 N N . ALA A 1 90 ? 3.284 -10.760 -11.888 1.00 78.00 90 ALA A N 1
ATOM 709 C CA . ALA A 1 90 ? 1.945 -10.964 -12.448 1.00 78.00 90 ALA A CA 1
ATOM 710 C C . ALA A 1 90 ? 0.883 -11.310 -11.382 1.00 78.00 90 ALA A C 1
ATOM 712 O O . ALA A 1 90 ? -0.302 -11.077 -11.606 1.00 78.00 90 ALA A O 1
ATOM 713 N N . SER A 1 91 ? 1.300 -11.832 -10.222 1.00 78.88 91 SER A N 1
ATOM 714 C CA . SER A 1 91 ? 0.427 -12.092 -9.071 1.00 78.88 91 SER A CA 1
ATOM 715 C C . SER A 1 91 ? -0.205 -10.827 -8.491 1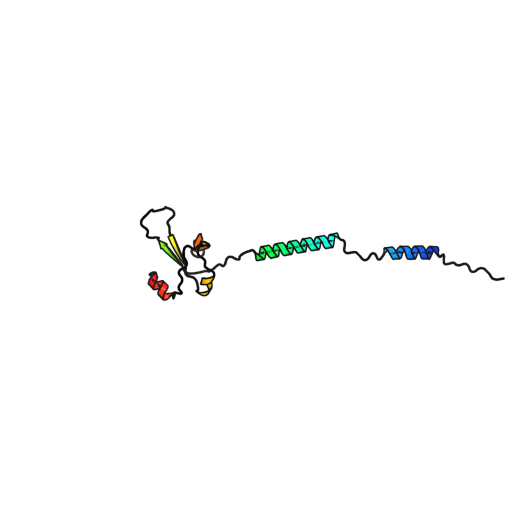.00 78.88 91 SER A C 1
ATOM 717 O O . SER A 1 91 ? -1.311 -10.897 -7.960 1.00 78.88 91 SER A O 1
ATOM 719 N N . ASP A 1 92 ? 0.470 -9.683 -8.624 1.00 78.19 92 ASP A N 1
ATOM 720 C CA . ASP A 1 92 ? 0.095 -8.426 -7.965 1.00 78.19 92 ASP A CA 1
ATOM 721 C C . ASP A 1 92 ? -0.655 -7.486 -8.924 1.00 78.19 92 ASP A C 1
ATOM 723 O O . ASP A 1 92 ? -1.233 -6.482 -8.509 1.00 78.19 92 ASP A O 1
ATOM 727 N N . ALA A 1 93 ? -0.727 -7.854 -10.211 1.00 77.50 93 ALA A N 1
ATOM 728 C CA . ALA A 1 93 ? -1.474 -7.146 -11.246 1.00 77.50 93 ALA A CA 1
ATOM 729 C C . ALA A 1 93 ? -2.929 -6.784 -10.866 1.00 77.50 93 ALA A C 1
ATOM 731 O O . ALA A 1 93 ? -3.311 -5.642 -11.112 1.00 77.50 93 ALA A O 1
ATOM 732 N N . PRO A 1 94 ? -3.752 -7.666 -10.253 1.00 79.88 94 PRO A N 1
ATOM 733 C CA . PRO A 1 94 ? -5.139 -7.321 -9.925 1.00 79.88 94 PRO A CA 1
ATOM 734 C C . PRO A 1 94 ? -5.275 -6.320 -8.767 1.00 79.88 94 PRO A C 1
ATOM 736 O O . PRO A 1 94 ? -6.369 -5.813 -8.536 1.00 79.88 94 PRO A O 1
ATOM 739 N N . GLN A 1 95 ? -4.201 -6.035 -8.027 1.00 80.44 95 GLN A N 1
ATOM 740 C CA . GLN A 1 95 ? -4.218 -5.062 -6.929 1.00 80.44 95 GLN A CA 1
ATOM 741 C C . GLN A 1 95 ? -3.837 -3.651 -7.403 1.00 80.44 95 GLN A C 1
ATOM 743 O O . GLN A 1 95 ? -4.136 -2.674 -6.717 1.00 80.44 95 GLN A O 1
ATOM 748 N N . LEU A 1 96 ? -3.217 -3.528 -8.581 1.00 81.56 96 LEU A N 1
ATOM 749 C CA . LEU A 1 96 ? -2.713 -2.267 -9.118 1.00 81.56 96 LEU A CA 1
ATOM 750 C C . LEU A 1 96 ? -3.804 -1.516 -9.884 1.00 81.56 96 LEU A C 1
ATOM 752 O O . LEU A 1 96 ? -4.238 -1.939 -10.955 1.00 81.56 96 LEU A O 1
ATOM 756 N N . HIS A 1 97 ? -4.195 -0.354 -9.363 1.00 84.19 97 HIS A N 1
ATOM 757 C CA . HIS A 1 97 ? -5.208 0.496 -9.984 1.00 84.19 97 HIS A CA 1
ATOM 758 C C . HIS A 1 97 ? -4.647 1.874 -10.341 1.00 84.19 97 HIS A C 1
ATOM 760 O O . HIS A 1 97 ? -3.903 2.495 -9.579 1.00 84.19 97 HIS A O 1
ATOM 766 N N . VAL A 1 98 ? -5.041 2.391 -11.507 1.00 85.31 98 VAL A N 1
ATOM 767 C CA . VAL A 1 98 ? -4.710 3.763 -11.915 1.00 85.31 98 VAL A CA 1
ATOM 768 C C . VAL A 1 98 ? -5.310 4.757 -10.915 1.00 85.31 98 VAL A C 1
ATOM 770 O O . VAL A 1 98 ? -6.461 4.628 -10.503 1.00 85.31 98 VAL A O 1
ATOM 773 N N . GLY A 1 99 ? -4.524 5.757 -10.519 1.00 81.50 99 GLY A N 1
ATOM 774 C CA . GLY A 1 99 ? -4.898 6.782 -9.544 1.00 81.50 99 GLY A CA 1
ATOM 775 C C . GLY A 1 99 ? -4.592 6.429 -8.086 1.00 81.50 99 GLY A C 1
ATOM 776 O O . GLY A 1 99 ? -4.672 7.319 -7.235 1.00 81.50 99 GLY A O 1
ATOM 777 N N . GLN A 1 100 ? -4.194 5.186 -7.793 1.00 83.06 100 GLN A N 1
ATOM 778 C CA . GLN A 1 100 ? -3.835 4.756 -6.442 1.00 83.06 100 GLN A CA 1
ATOM 779 C C . GLN A 1 100 ? -2.595 5.515 -5.932 1.00 83.06 100 GLN A C 1
ATOM 781 O O . GLN A 1 100 ? -1.613 5.646 -6.676 1.00 83.06 100 GLN A O 1
ATOM 786 N N . PRO A 1 101 ? -2.620 6.040 -4.689 1.00 83.38 101 PRO A N 1
ATOM 787 C CA . PRO A 1 101 ? -1.451 6.651 -4.076 1.00 83.38 101 PRO A CA 1
ATOM 788 C C . PRO A 1 101 ? -0.418 5.576 -3.742 1.00 83.38 101 PRO A C 1
ATOM 790 O O . PRO A 1 101 ? -0.742 4.547 -3.153 1.00 83.38 101 PRO A O 1
ATOM 793 N N . ILE A 1 102 ? 0.831 5.834 -4.108 1.00 84.00 102 ILE A N 1
ATOM 794 C CA . ILE A 1 102 ? 1.959 4.951 -3.829 1.00 84.00 102 ILE A CA 1
ATOM 795 C C . ILE A 1 102 ? 3.114 5.757 -3.250 1.00 84.00 102 ILE A C 1
ATOM 797 O O . ILE A 1 102 ? 3.335 6.915 -3.613 1.00 84.00 102 ILE A O 1
ATOM 801 N N . GLN A 1 103 ? 3.872 5.127 -2.362 1.00 84.25 103 GLN A N 1
ATOM 802 C CA . GLN A 1 103 ? 5.128 5.661 -1.865 1.00 84.25 103 GLN A CA 1
ATOM 803 C C . GLN A 1 103 ? 6.263 4.840 -2.470 1.00 84.25 103 GLN A C 1
ATOM 805 O O . GLN A 1 103 ? 6.334 3.628 -2.286 1.00 84.25 103 GLN A O 1
ATOM 810 N N . ILE A 1 104 ? 7.138 5.502 -3.216 1.00 82.94 104 ILE A N 1
ATOM 811 C CA . ILE A 1 104 ? 8.276 4.881 -3.890 1.00 82.94 104 ILE A CA 1
ATOM 812 C C . ILE A 1 104 ? 9.531 5.252 -3.109 1.00 82.94 104 ILE A C 1
ATOM 814 O O . ILE A 1 104 ? 9.774 6.430 -2.859 1.00 82.94 104 ILE A O 1
ATOM 818 N N . GLN A 1 105 ? 10.343 4.264 -2.746 1.00 83.38 105 GLN A N 1
ATOM 819 C CA . GLN A 1 105 ? 11.681 4.487 -2.207 1.00 83.38 105 GLN A CA 1
ATOM 820 C C . GLN A 1 105 ? 12.708 4.047 -3.247 1.00 83.38 105 GLN A C 1
ATOM 822 O O . GLN A 1 105 ? 12.681 2.908 -3.713 1.00 83.38 105 GLN A O 1
ATOM 827 N N . ILE A 1 106 ? 13.604 4.953 -3.636 1.00 80.56 106 ILE A N 1
ATOM 828 C CA . ILE A 1 106 ? 14.643 4.645 -4.623 1.00 80.56 106 ILE A CA 1
ATOM 829 C C . ILE A 1 106 ? 15.873 4.105 -3.882 1.00 80.56 106 ILE A C 1
ATOM 831 O O . ILE A 1 106 ? 16.567 4.852 -3.200 1.00 80.56 106 ILE A O 1
ATOM 835 N N . GLY A 1 107 ? 16.161 2.809 -4.014 1.00 77.50 107 GLY A N 1
ATOM 836 C CA . GLY A 1 107 ? 17.260 2.159 -3.289 1.00 77.50 107 GLY A CA 1
ATOM 837 C C . GLY A 1 107 ? 16.995 2.011 -1.783 1.00 77.50 107 GLY A C 1
ATOM 838 O O . GLY A 1 107 ? 15.884 2.218 -1.310 1.00 77.50 107 GLY A O 1
ATOM 839 N N . THR A 1 108 ? 18.018 1.630 -1.012 1.00 74.00 108 THR A N 1
ATOM 840 C CA . THR A 1 108 ? 17.878 1.321 0.428 1.00 74.00 108 THR A CA 1
ATOM 841 C C . THR A 1 108 ? 17.910 2.548 1.344 1.00 74.00 108 THR A C 1
ATOM 843 O O . THR A 1 108 ? 17.388 2.494 2.452 1.00 74.00 108 THR A O 1
ATOM 846 N N . ALA A 1 109 ? 18.507 3.654 0.892 1.00 74.56 109 ALA A N 1
ATOM 847 C CA . ALA A 1 109 ? 18.640 4.904 1.652 1.00 74.56 109 ALA A CA 1
ATOM 848 C C . ALA A 1 109 ? 18.301 6.153 0.820 1.00 74.56 109 ALA A C 1
ATOM 850 O O . ALA A 1 109 ? 18.625 7.272 1.213 1.00 74.56 109 ALA A O 1
ATOM 851 N N . GLY A 1 110 ? 17.708 5.973 -0.361 1.00 75.94 110 GLY A N 1
ATOM 852 C CA . GLY A 1 110 ? 17.347 7.100 -1.208 1.00 75.94 110 GLY A CA 1
ATOM 853 C C . GLY A 1 110 ? 16.026 7.755 -0.800 1.00 75.94 110 GLY A C 1
ATOM 854 O O . GLY A 1 110 ? 15.391 7.357 0.180 1.00 75.94 110 GLY A O 1
ATOM 855 N N . PRO A 1 111 ? 15.617 8.791 -1.546 1.00 77.31 111 PRO A N 1
ATOM 856 C CA . PRO A 1 111 ? 14.440 9.580 -1.224 1.00 77.31 111 PRO A CA 1
ATOM 857 C C . PRO A 1 111 ? 13.159 8.744 -1.297 1.00 77.31 111 PRO A C 1
ATOM 859 O O . PRO A 1 111 ? 13.013 7.868 -2.155 1.00 77.31 111 PRO A O 1
ATOM 862 N N . HIS A 1 112 ? 12.212 9.076 -0.418 1.00 80.69 112 HIS A N 1
ATOM 863 C CA . HIS A 1 112 ? 10.831 8.621 -0.511 1.00 80.69 112 HIS A CA 1
ATOM 864 C C . HIS A 1 112 ? 10.027 9.626 -1.334 1.00 80.69 112 HIS A C 1
ATOM 866 O O . HIS A 1 112 ? 9.994 10.815 -1.011 1.00 80.69 112 HIS A O 1
ATOM 872 N N . LEU A 1 113 ? 9.367 9.151 -2.384 1.00 79.25 113 LEU A N 1
ATOM 873 C CA . LEU A 1 113 ? 8.510 9.954 -3.241 1.00 79.25 113 LEU A CA 1
ATOM 874 C C . LEU A 1 113 ? 7.075 9.456 -3.132 1.00 79.25 113 LEU A C 1
ATOM 876 O O . LEU A 1 113 ? 6.787 8.294 -3.405 1.00 79.25 113 LEU A O 1
ATOM 880 N N . ASN A 1 114 ? 6.170 10.362 -2.777 1.00 82.25 114 ASN A N 1
ATOM 881 C CA . ASN A 1 114 ? 4.740 10.107 -2.867 1.00 82.25 114 ASN A CA 1
ATOM 882 C C . ASN A 1 114 ? 4.292 10.407 -4.295 1.00 82.25 114 ASN A C 1
ATOM 884 O O . ASN A 1 114 ? 4.456 11.528 -4.778 1.00 82.25 114 ASN A O 1
ATOM 888 N N . SER A 1 115 ? 3.737 9.407 -4.966 1.00 79.69 115 SER A N 1
ATOM 889 C CA . SER A 1 115 ? 3.255 9.516 -6.339 1.00 79.69 115 SER A CA 1
ATOM 890 C C . SER A 1 115 ? 1.902 8.824 -6.492 1.00 79.69 115 SER A C 1
ATOM 892 O O . SER A 1 115 ? 1.351 8.266 -5.541 1.00 79.69 115 SER A O 1
ATOM 894 N N . ARG A 1 116 ? 1.335 8.886 -7.693 1.00 83.81 116 ARG A N 1
ATOM 895 C CA . ARG A 1 116 ? 0.138 8.136 -8.072 1.00 83.81 116 ARG A CA 1
ATOM 896 C C . ARG A 1 116 ? 0.433 7.297 -9.300 1.00 83.81 116 ARG A C 1
ATOM 898 O O . ARG A 1 116 ? 1.191 7.722 -10.170 1.00 83.81 116 ARG A O 1
ATOM 905 N N . ILE A 1 117 ? -0.198 6.132 -9.382 1.00 83.62 117 ILE A N 1
ATOM 906 C CA . ILE A 1 117 ? -0.128 5.293 -10.578 1.00 83.62 117 ILE A CA 1
ATOM 907 C C . ILE A 1 117 ? -0.815 6.042 -11.725 1.00 83.62 117 ILE A C 1
ATOM 909 O O . ILE A 1 117 ? -2.025 6.259 -11.689 1.00 83.62 117 ILE A O 1
ATOM 913 N N . THR A 1 118 ? -0.051 6.467 -12.728 1.00 83.19 118 THR A N 1
ATOM 914 C CA . THR A 1 118 ? -0.574 7.186 -13.901 1.00 83.19 118 THR A CA 1
ATOM 915 C C . THR A 1 118 ? -1.145 6.234 -14.944 1.00 83.19 118 THR A C 1
ATOM 917 O O . THR A 1 118 ? -2.163 6.538 -15.559 1.00 83.19 118 THR A O 1
ATOM 920 N N . GLN A 1 119 ? -0.511 5.076 -15.128 1.00 81.56 119 GLN A N 1
ATOM 921 C CA . GLN A 1 119 ? -0.903 4.074 -16.110 1.00 81.56 119 GLN A CA 1
ATOM 922 C C . GLN A 1 119 ? -0.426 2.684 -15.673 1.00 81.56 119 GLN A C 1
ATOM 924 O O . GLN A 1 119 ? 0.664 2.543 -15.123 1.00 81.56 119 GLN A O 1
ATOM 929 N N . VAL A 1 120 ? -1.239 1.662 -15.948 1.00 83.81 120 VAL A N 1
ATOM 930 C CA . VAL A 1 120 ? -0.879 0.246 -15.798 1.00 83.81 120 VAL A CA 1
ATOM 931 C C . VAL A 1 120 ? -0.939 -0.385 -17.187 1.00 83.81 120 VAL A C 1
ATOM 933 O O . VAL A 1 120 ? -1.988 -0.362 -17.829 1.00 83.81 120 VAL A O 1
ATOM 936 N N . GLU A 1 121 ? 0.187 -0.896 -17.688 1.00 79.44 121 GLU A N 1
ATOM 937 C CA . GLU A 1 121 ? 0.223 -1.606 -18.971 1.00 79.44 121 GLU A CA 1
ATOM 938 C C . GLU A 1 121 ? -0.282 -3.040 -18.762 1.00 79.44 121 GLU A C 1
ATOM 940 O O . GLU A 1 121 ? 0.265 -3.802 -17.965 1.00 79.44 121 GLU A O 1
ATOM 945 N N . SER A 1 122 ? -1.358 -3.410 -19.457 1.00 66.38 122 SER A N 1
ATOM 946 C CA . SER A 1 122 ? -1.919 -4.757 -19.399 1.00 66.38 122 SER A CA 1
ATOM 947 C C . SER A 1 122 ? -1.095 -5.696 -20.281 1.00 66.38 122 SER A C 1
ATOM 949 O O . SER A 1 122 ? -1.298 -5.761 -21.493 1.00 66.38 122 SER A O 1
ATOM 951 N N . GLY A 1 123 ? -0.151 -6.416 -19.683 1.00 72.00 123 GLY A N 1
ATOM 952 C CA . GLY A 1 123 ? 0.646 -7.415 -20.389 1.00 72.00 123 GLY A CA 1
ATOM 953 C C . GLY A 1 123 ? 1.731 -8.008 -19.501 1.00 72.00 123 GLY A C 1
ATOM 954 O O . GLY A 1 123 ? 2.487 -7.283 -18.862 1.00 72.00 123 GLY A O 1
ATOM 955 N N . ILE A 1 124 ? 1.817 -9.337 -19.462 1.00 75.44 124 ILE A N 1
ATOM 956 C CA . ILE A 1 124 ? 2.916 -10.027 -18.785 1.00 75.44 124 ILE A CA 1
ATOM 957 C C . ILE A 1 124 ? 4.079 -10.071 -19.769 1.00 75.44 124 ILE A C 1
ATOM 959 O O . ILE A 1 124 ? 4.016 -10.772 -20.779 1.00 75.44 124 ILE A O 1
ATOM 963 N N . ILE A 1 125 ? 5.129 -9.308 -19.483 1.00 80.81 125 ILE A N 1
ATOM 964 C CA . ILE A 1 125 ? 6.372 -9.335 -20.255 1.00 80.81 125 ILE A CA 1
ATOM 965 C C . ILE A 1 125 ? 7.428 -10.135 -19.498 1.00 80.81 125 ILE A C 1
ATOM 967 O O . ILE A 1 125 ? 7.524 -10.054 -18.271 1.00 80.81 125 ILE A O 1
ATOM 971 N N . SER A 1 126 ? 8.229 -10.921 -20.221 1.00 79.31 126 SER A N 1
ATOM 972 C CA . SER A 1 126 ? 9.360 -11.607 -19.601 1.00 79.31 126 SER A CA 1
ATOM 973 C C . SER A 1 126 ? 10.445 -10.588 -19.214 1.00 79.31 126 SER A C 1
ATOM 975 O O . SER A 1 126 ? 10.584 -9.559 -19.883 1.00 79.31 126 SER A O 1
ATOM 977 N N . PRO A 1 127 ? 11.265 -10.855 -18.181 1.00 77.31 127 PRO A N 1
ATOM 978 C CA . PRO A 1 127 ? 12.376 -9.973 -17.822 1.00 77.31 127 PRO A CA 1
ATOM 979 C C . PRO A 1 127 ? 13.335 -9.714 -18.990 1.00 77.31 127 PRO A C 1
ATOM 981 O O . PRO A 1 127 ? 13.843 -8.607 -19.138 1.00 77.31 127 PRO A O 1
ATOM 984 N N . THR A 1 128 ? 13.558 -10.711 -19.848 1.00 79.81 128 THR A N 1
ATOM 985 C CA . THR A 1 128 ? 14.381 -10.587 -21.058 1.00 79.81 128 THR A CA 1
ATOM 986 C C . THR A 1 128 ? 13.756 -9.667 -22.103 1.00 79.81 128 THR A C 1
ATOM 988 O O . THR A 1 128 ? 14.461 -8.851 -22.693 1.00 79.81 128 THR A O 1
ATOM 991 N N . ASP A 1 129 ? 12.439 -9.734 -22.304 1.00 82.38 129 ASP A N 1
ATOM 992 C CA . ASP A 1 129 ? 11.751 -8.848 -23.253 1.00 82.38 129 ASP A CA 1
ATOM 993 C C . ASP A 1 129 ? 11.673 -7.415 -22.724 1.00 82.38 129 ASP A C 1
ATOM 995 O O . ASP A 1 129 ? 11.841 -6.465 -23.489 1.00 82.38 129 ASP A O 1
ATOM 999 N N . ALA A 1 130 ? 11.490 -7.248 -21.409 1.00 79.69 130 ALA A N 1
ATOM 1000 C CA . ALA A 1 130 ? 11.557 -5.946 -20.754 1.00 79.69 130 ALA A CA 1
ATOM 1001 C C . ALA A 1 130 ? 12.934 -5.300 -20.964 1.00 79.69 130 ALA A C 1
ATOM 1003 O O . ALA A 1 130 ? 13.019 -4.141 -21.372 1.00 79.69 130 ALA A O 1
ATOM 1004 N N . ARG A 1 131 ? 14.020 -6.058 -20.764 1.00 79.25 131 ARG A N 1
ATOM 1005 C CA . ARG A 1 131 ? 15.379 -5.542 -20.975 1.00 79.25 131 ARG A CA 1
ATOM 1006 C C . ARG A 1 131 ? 15.625 -5.115 -22.415 1.00 79.25 131 ARG A C 1
ATOM 1008 O O . ARG A 1 131 ? 16.128 -4.014 -22.620 1.00 79.25 131 ARG A O 1
ATOM 1015 N N . ARG A 1 132 ? 15.184 -5.898 -23.403 1.00 80.31 132 ARG A N 1
ATOM 1016 C CA . ARG A 1 132 ? 15.292 -5.510 -24.820 1.00 80.31 132 ARG A CA 1
ATOM 1017 C C . ARG A 1 132 ? 14.463 -4.275 -25.159 1.00 80.31 132 ARG A C 1
ATOM 1019 O O . ARG A 1 132 ? 14.955 -3.390 -25.852 1.00 80.31 132 ARG A O 1
ATOM 1026 N N . ARG A 1 133 ? 13.216 -4.194 -24.676 1.00 79.44 133 ARG A N 1
ATOM 1027 C CA . ARG A 1 133 ? 12.296 -3.081 -24.978 1.00 79.44 133 ARG A CA 1
ATOM 1028 C C . ARG A 1 133 ? 12.778 -1.752 -24.401 1.00 79.44 133 ARG A C 1
ATOM 1030 O O . ARG A 1 133 ? 12.571 -0.718 -25.029 1.00 79.44 133 ARG A O 1
ATOM 1037 N N . TYR A 1 134 ? 13.418 -1.787 -23.234 1.00 77.56 134 TYR A N 1
ATOM 1038 C CA . TYR A 1 134 ? 13.901 -0.593 -22.537 1.00 77.56 134 TYR A CA 1
ATOM 1039 C C . TYR A 1 134 ? 15.425 -0.403 -22.602 1.00 77.56 134 TYR A C 1
ATOM 1041 O O . TYR A 1 134 ? 15.945 0.489 -21.940 1.00 77.56 134 TYR A O 1
ATOM 1049 N N . GLY A 1 135 ? 16.143 -1.206 -23.398 1.00 74.62 135 GLY A N 1
ATOM 1050 C CA . GLY A 1 135 ? 17.589 -1.062 -23.606 1.00 74.62 135 GLY A CA 1
ATOM 1051 C C . GLY A 1 135 ? 18.438 -1.306 -22.352 1.00 74.62 135 GLY A C 1
ATOM 1052 O O . GLY A 1 135 ? 19.442 -0.631 -22.158 1.00 74.62 135 GLY A O 1
ATOM 1053 N N . LEU A 1 136 ? 18.026 -2.240 -21.489 1.00 71.50 136 LEU A N 1
ATOM 1054 C CA . LEU A 1 136 ? 18.700 -2.573 -20.223 1.00 71.50 136 LEU A CA 1
ATOM 1055 C C . LEU A 1 136 ? 19.741 -3.701 -20.359 1.00 71.50 136 LEU A C 1
ATOM 1057 O O . LEU A 1 136 ? 20.297 -4.140 -19.355 1.00 71.50 136 LEU A O 1
ATOM 1061 N N . ASP A 1 137 ? 19.974 -4.190 -21.578 1.00 65.62 137 ASP A N 1
ATOM 1062 C CA . ASP A 1 137 ? 21.048 -5.130 -21.910 1.00 65.62 137 ASP A CA 1
ATOM 1063 C C . ASP A 1 137 ? 22.324 -4.329 -22.237 1.00 65.62 137 ASP A C 1
ATOM 1065 O O . ASP A 1 137 ? 22.640 -4.096 -23.405 1.00 65.62 137 ASP A O 1
ATOM 1069 N N . ALA A 1 138 ? 23.016 -3.855 -21.201 1.00 52.19 138 ALA A N 1
ATOM 1070 C CA . ALA A 1 138 ? 24.347 -3.251 -21.290 1.00 52.19 138 ALA A CA 1
ATOM 1071 C C . ALA A 1 138 ? 25.333 -4.016 -20.402 1.00 52.19 138 ALA A C 1
ATOM 1073 O O . ALA A 1 138 ? 24.932 -4.393 -19.274 1.00 52.19 138 ALA A O 1
#

Foldseek 3Di:
DDDPDPPPDDPVVVVVVVVVVVVPDPPPPVPPVVVVVVVVVVVVVVVVVVVVVPPDDPDDDDFDKDWDFDPDPDDDDVPGPIDIGTDDPPVCVVVDDFQDWDWDADPDPGDIDIDTRHDDDPDDDDPVRVCVVVVVPD

pLDDT: mean 72.03, std 14.19, range [37.5, 96.38]

Secondary structure (DSSP, 8-state):
--------S-HHHHHHHHHHHSSS-------HHHHHHHHHHHHHHHHHHHHHHH----------EEEEE---SS---SS--EEEEE---TTTGGG--TT-EEEEE-TTTS-EEEEE----------HHHHHHHHT---

Sequence (138 aa):
MINSRRRIFRENAMKHYLRQREQDLLPSTVSVPFFAIAWILLVLFLLVGLLAWSAELPTVVTTAGIVIPTTGPQTYSILGNAQALVFFPASDAPQLHVGQPIQIQIGTAGPHLNSRITQVESGIISPTDARRRYGLDA